Protein AF-A0A077QDJ5-F1 (afdb_monomer_lite)

InterPro domains:
  IPR004925 HpaB/PvcC/4-BUDH [PTHR36117] (2-61)
  IPR009100 Acyl-CoA dehydrogenase/oxidase, N-terminal and middle domain superfamily [SSF56645] (1-58)
  IPR024674 HpaB/PvcC/4-BUDH N-terminal [PF11794] (4-65)

Structure (mmCIF, N/CA/C/O backbone):
data_AF-A0A077QDJ5-F1
#
_entry.id   AF-A0A077QDJ5-F1
#
loop_
_atom_site.group_PDB
_atom_site.id
_atom_site.type_symbol
_atom_site.label_atom_id
_atom_site.label_alt_id
_atom_site.label_comp_id
_atom_site.label_asym_id
_atom_site.label_entity_id
_atom_site.label_seq_id
_atom_site.pdbx_PDB_ins_code
_atom_site.Cartn_x
_atom_site.Cartn_y
_atom_site.Cartn_z
_atom_site.occupancy
_atom_site.B_iso_or_equiv
_atom_site.auth_seq_id
_atom_site.auth_comp_id
_atom_site.auth_asym_id
_atom_site.auth_atom_id
_atom_site.pdbx_PDB_model_num
ATOM 1 N N . MET A 1 1 ? 13.867 -9.672 -6.815 1.00 62.91 1 MET A N 1
ATOM 2 C CA . MET A 1 1 ? 12.560 -10.037 -7.405 1.00 62.91 1 MET A CA 1
ATOM 3 C C . MET A 1 1 ? 11.691 -8.792 -7.361 1.00 62.91 1 MET A C 1
ATOM 5 O O . MET A 1 1 ? 11.726 -8.116 -6.340 1.00 62.91 1 MET A O 1
ATOM 9 N N . ILE A 1 2 ? 11.001 -8.448 -8.449 1.00 78.69 2 ILE A N 1
ATOM 10 C CA . ILE A 1 2 ? 10.102 -7.285 -8.476 1.00 78.69 2 ILE A CA 1
ATOM 11 C C . ILE A 1 2 ? 8.863 -7.621 -7.639 1.00 78.69 2 ILE A C 1
ATOM 13 O O . ILE A 1 2 ? 8.358 -8.741 -7.714 1.00 78.69 2 ILE A O 1
ATOM 17 N N . ARG A 1 3 ? 8.423 -6.686 -6.798 1.00 86.25 3 ARG A N 1
ATOM 18 C CA . ARG A 1 3 ? 7.275 -6.875 -5.907 1.00 86.25 3 ARG A CA 1
ATOM 19 C C . ARG A 1 3 ? 5.982 -6.687 -6.700 1.00 86.25 3 ARG A C 1
ATOM 21 O O . ARG A 1 3 ? 5.839 -5.664 -7.357 1.00 86.25 3 ARG A O 1
ATOM 28 N N . THR A 1 4 ? 5.080 -7.663 -6.638 1.00 94.81 4 THR A N 1
ATOM 29 C CA . THR A 1 4 ? 3.709 -7.548 -7.160 1.00 94.81 4 THR A CA 1
ATOM 30 C C . THR A 1 4 ? 2.820 -6.819 -6.156 1.00 94.81 4 THR A C 1
ATOM 32 O O . THR A 1 4 ? 3.160 -6.737 -4.970 1.00 94.81 4 THR A O 1
ATOM 35 N N . GLY A 1 5 ? 1.663 -6.330 -6.600 1.00 95.81 5 GLY A N 1
ATOM 36 C CA . GLY A 1 5 ? 0.650 -5.753 -5.721 1.00 95.81 5 GLY A CA 1
ATOM 37 C C . GLY A 1 5 ? 0.174 -6.736 -4.649 1.00 95.81 5 GLY A C 1
ATOM 38 O O . GLY A 1 5 ? 0.079 -6.374 -3.478 1.00 95.81 5 GLY A O 1
ATOM 39 N N . GLU A 1 6 ? -0.029 -8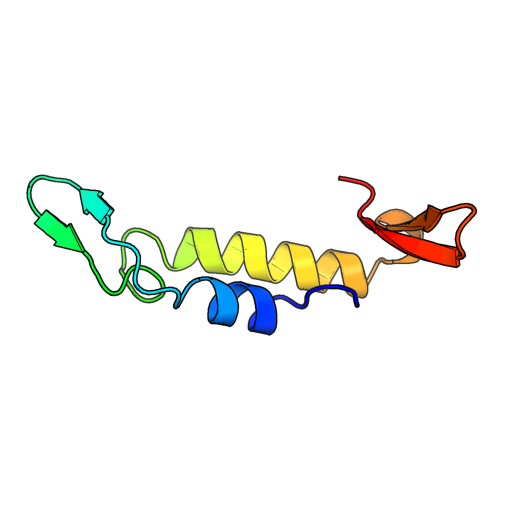.003 -5.017 1.00 96.75 6 GLU A N 1
ATOM 40 C CA . GLU A 1 6 ? -0.381 -9.080 -4.078 1.00 96.75 6 GLU A CA 1
ATOM 41 C C . GLU A 1 6 ? 0.689 -9.262 -2.997 1.00 96.75 6 GLU A C 1
ATOM 43 O O . GLU A 1 6 ? 0.389 -9.205 -1.805 1.00 96.75 6 GLU A O 1
ATOM 48 N N . ARG A 1 7 ? 1.964 -9.368 -3.394 1.00 95.81 7 ARG A N 1
ATOM 49 C CA . ARG A 1 7 ? 3.059 -9.488 -2.428 1.00 95.81 7 ARG A CA 1
ATOM 50 C C . ARG A 1 7 ? 3.173 -8.247 -1.546 1.00 95.81 7 ARG A C 1
ATOM 52 O O . ARG A 1 7 ? 3.508 -8.358 -0.372 1.00 95.81 7 ARG A O 1
ATOM 59 N N . TYR A 1 8 ? 2.879 -7.065 -2.090 1.00 96.06 8 TYR A N 1
ATOM 60 C CA . TYR A 1 8 ? 2.814 -5.847 -1.293 1.00 96.06 8 TYR A CA 1
ATOM 61 C C . TYR A 1 8 ? 1.776 -5.926 -0.175 1.00 96.06 8 TYR A C 1
ATOM 63 O O . TYR A 1 8 ? 2.100 -5.596 0.966 1.00 96.06 8 TYR A O 1
ATOM 71 N N . ILE A 1 9 ? 0.569 -6.389 -0.495 1.00 96.94 9 ILE A N 1
ATOM 72 C CA . ILE A 1 9 ? -0.517 -6.565 0.471 1.00 96.94 9 ILE A CA 1
ATOM 73 C C . ILE A 1 9 ? -0.138 -7.604 1.534 1.00 96.94 9 ILE A C 1
ATOM 75 O O . ILE A 1 9 ? -0.351 -7.356 2.720 1.00 96.94 9 ILE A O 1
ATOM 79 N N . ASP A 1 10 ? 0.466 -8.723 1.135 1.00 96.31 10 ASP A N 1
ATOM 80 C CA . ASP A 1 10 ? 0.870 -9.778 2.067 1.00 96.31 10 ASP A CA 1
ATOM 81 C C . ASP A 1 10 ? 1.956 -9.320 3.042 1.00 96.31 10 ASP A C 1
ATOM 83 O O . ASP A 1 10 ? 1.834 -9.551 4.244 1.00 96.31 10 ASP A O 1
ATOM 87 N N . ASP A 1 11 ? 2.985 -8.608 2.572 1.00 95.25 11 ASP A N 1
ATOM 88 C CA . ASP A 1 11 ? 4.036 -8.115 3.472 1.00 95.25 11 ASP A CA 1
ATOM 89 C C . ASP A 1 11 ? 3.506 -7.052 4.460 1.00 95.25 11 ASP A C 1
ATOM 91 O O . ASP A 1 11 ? 4.150 -6.779 5.471 1.00 95.25 11 ASP A O 1
ATOM 95 N N . LEU A 1 12 ? 2.361 -6.410 4.181 1.00 96.31 12 LEU A N 1
ATOM 96 C CA . LEU A 1 12 ? 1.719 -5.513 5.146 1.00 96.31 12 LEU A CA 1
ATOM 97 C C . LEU A 1 12 ? 1.048 -6.276 6.291 1.00 96.31 12 LEU A C 1
ATOM 99 O O . LEU A 1 12 ? 0.767 -5.676 7.321 1.00 96.31 12 LEU A O 1
ATOM 103 N N . ARG A 1 13 ? 0.828 -7.589 6.188 1.00 95.38 13 ARG A N 1
ATOM 104 C CA . ARG A 1 13 ? 0.324 -8.411 7.300 1.00 95.38 13 ARG A CA 1
ATOM 105 C C . ARG A 1 13 ? 1.448 -8.793 8.269 1.00 95.38 13 ARG A C 1
ATOM 107 O O . ARG A 1 13 ? 1.623 -9.953 8.626 1.00 95.38 13 ARG A O 1
ATOM 114 N N . ASP A 1 14 ? 2.207 -7.799 8.711 1.00 95.31 14 ASP A N 1
ATOM 115 C CA . ASP A 1 14 ? 3.406 -7.952 9.543 1.00 95.31 14 ASP A CA 1
ATOM 116 C C . ASP A 1 14 ? 3.147 -7.852 11.055 1.00 95.31 14 ASP A C 1
ATOM 118 O O . ASP A 1 14 ? 4.080 -7.910 11.855 1.00 95.31 14 ASP A O 1
ATOM 122 N N . GLY A 1 15 ? 1.884 -7.702 11.461 1.00 93.69 15 GLY A N 1
ATOM 123 C CA . GLY A 1 15 ? 1.491 -7.613 12.867 1.00 93.69 15 GLY A CA 1
ATOM 124 C C . GLY A 1 15 ? 1.718 -6.242 13.508 1.00 93.69 15 GLY A C 1
ATOM 125 O O . GLY A 1 15 ? 1.704 -6.141 14.736 1.00 93.69 15 GLY A O 1
ATOM 126 N N . ARG A 1 16 ? 1.925 -5.177 12.720 1.00 94.81 16 ARG A N 1
ATOM 127 C CA . ARG A 1 16 ? 2.012 -3.814 13.265 1.00 94.81 16 ARG A CA 1
ATOM 128 C C . ARG A 1 16 ? 0.701 -3.359 13.913 1.00 94.81 16 ARG A C 1
ATOM 130 O O . ARG A 1 16 ? -0.396 -3.707 13.480 1.00 94.81 16 ARG A O 1
ATOM 137 N N . THR A 1 17 ? 0.845 -2.470 14.887 1.00 96.38 17 THR A N 1
ATOM 138 C CA . THR A 1 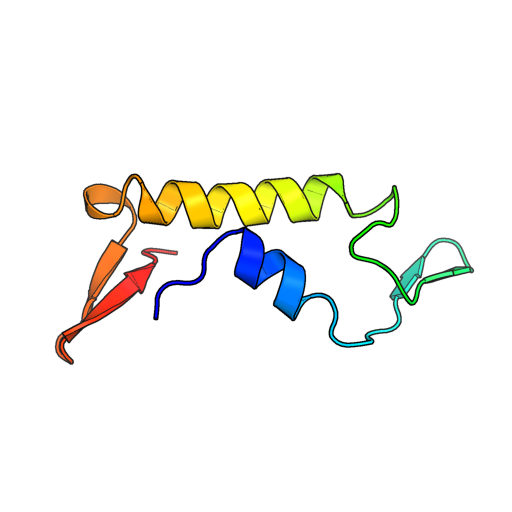17 ? -0.265 -1.861 15.622 1.00 96.38 17 THR A CA 1
ATOM 139 C C . THR A 1 17 ? -0.394 -0.393 15.241 1.00 96.38 17 THR A C 1
ATOM 141 O O . THR A 1 17 ? 0.555 0.375 15.398 1.00 96.38 17 THR A O 1
ATOM 144 N N . ILE A 1 18 ? -1.567 0.005 14.753 1.00 96.00 18 ILE A N 1
ATOM 145 C CA . ILE A 1 18 ? -1.870 1.379 14.348 1.00 96.00 18 ILE A CA 1
ATOM 146 C C . ILE A 1 18 ? -2.841 1.999 15.350 1.00 96.00 18 ILE A C 1
ATOM 148 O O . ILE A 1 18 ? -3.857 1.400 15.685 1.00 96.00 18 ILE A O 1
ATOM 152 N N . PHE A 1 19 ? -2.547 3.218 15.798 1.00 97.06 19 PHE A N 1
ATOM 153 C CA . PHE A 1 19 ? -3.439 4.001 16.649 1.00 97.06 19 PHE A CA 1
ATOM 154 C C . PHE A 1 19 ? -4.116 5.080 15.804 1.00 97.06 19 PHE A C 1
ATOM 156 O O . PHE A 1 19 ? -3.434 5.926 15.225 1.00 97.06 19 PHE A O 1
ATOM 163 N N . ILE A 1 20 ? -5.445 5.058 15.713 1.00 96.12 20 ILE A N 1
ATOM 164 C CA . ILE A 1 20 ? -6.220 6.030 14.930 1.00 96.12 20 ILE A CA 1
ATOM 165 C C . ILE A 1 20 ? -7.530 6.343 15.647 1.00 96.12 20 ILE A C 1
ATOM 167 O O . ILE A 1 20 ? -8.218 5.441 16.099 1.00 96.12 20 ILE A O 1
ATOM 171 N N . ASN A 1 21 ? -7.875 7.627 15.778 1.00 94.88 21 ASN A N 1
ATOM 172 C CA . ASN A 1 21 ? -9.116 8.079 16.428 1.00 94.88 21 ASN A CA 1
ATOM 173 C C . ASN A 1 21 ? -9.348 7.513 17.848 1.00 94.88 21 ASN A C 1
ATOM 175 O O . ASN A 1 21 ? -10.485 7.346 18.271 1.00 94.88 21 ASN A O 1
ATOM 179 N N . GLY A 1 22 ? -8.272 7.227 18.591 1.00 96.31 22 GLY A N 1
ATOM 180 C CA . GLY A 1 22 ? -8.346 6.621 19.927 1.00 96.31 22 GLY A CA 1
ATOM 181 C C . GLY A 1 22 ? -8.516 5.097 19.935 1.00 96.31 22 GLY A C 1
ATOM 182 O O . GLY A 1 22 ? -8.567 4.506 21.010 1.00 96.31 22 GLY A O 1
ATOM 183 N N . GLU A 1 23 ? -8.556 4.456 18.768 1.00 95.50 23 GLU A N 1
ATOM 184 C CA . GLU A 1 23 ? -8.667 3.007 18.614 1.00 95.50 23 GLU A CA 1
ATOM 185 C C . GLU A 1 23 ? -7.322 2.367 18.259 1.00 95.50 23 GLU A C 1
ATOM 187 O O . GLU A 1 23 ? -6.444 2.994 17.657 1.00 95.50 23 GLU A O 1
ATOM 192 N N . VAL A 1 24 ? -7.184 1.091 18.624 1.00 97.06 24 VAL A N 1
ATOM 193 C CA . VAL A 1 24 ? -6.037 0.243 18.289 1.00 97.06 24 VAL A CA 1
ATOM 194 C C . VAL A 1 24 ? -6.442 -0.702 17.162 1.00 97.06 24 VAL A C 1
ATOM 196 O O . VAL A 1 24 ? -7.282 -1.577 17.353 1.00 97.06 24 VAL A O 1
ATOM 199 N N . VAL A 1 25 ? -5.824 -0.544 15.996 1.00 96.50 25 VAL A N 1
ATOM 200 C CA . VAL A 1 25 ? -6.048 -1.367 14.805 1.00 96.50 25 VAL A CA 1
ATOM 201 C C . VAL A 1 25 ? -4.845 -2.279 14.597 1.00 96.50 25 VAL A C 1
ATOM 203 O O . VAL A 1 25 ? -3.733 -1.809 14.356 1.00 96.50 25 VAL A O 1
ATOM 206 N N . THR A 1 26 ? -5.067 -3.589 14.670 1.00 94.94 26 THR A N 1
ATOM 207 C CA . THR A 1 26 ? -4.038 -4.619 14.440 1.00 94.94 26 THR A CA 1
ATOM 208 C C . THR A 1 26 ? -4.146 -5.263 13.057 1.00 94.94 26 THR A C 1
ATOM 210 O O . THR A 1 26 ? -3.135 -5.670 12.494 1.00 94.94 26 THR A O 1
ATOM 213 N N . ASP A 1 27 ? -5.342 -5.286 12.459 1.00 93.88 27 ASP A N 1
ATOM 214 C CA . ASP A 1 27 ? -5.555 -5.684 11.062 1.00 93.88 27 ASP A CA 1
ATOM 215 C C . ASP A 1 27 ? -5.843 -4.457 10.195 1.00 93.88 27 ASP A C 1
ATOM 217 O O . ASP A 1 27 ? -6.985 -4.080 9.934 1.00 93.88 27 ASP A O 1
ATOM 221 N N . HIS A 1 28 ? -4.775 -3.779 9.792 1.00 95.56 28 HIS A N 1
ATOM 222 C CA . HIS A 1 28 ? -4.877 -2.544 9.025 1.00 95.56 28 HIS A CA 1
ATOM 223 C C . HIS A 1 28 ? -5.057 -2.772 7.520 1.00 95.56 28 HIS A C 1
ATOM 225 O O . HIS A 1 28 ? -5.484 -1.851 6.828 1.00 95.56 28 HIS A O 1
ATOM 231 N N . VAL A 1 29 ? -4.751 -3.967 7.007 1.00 97.12 29 VAL A N 1
ATOM 232 C CA . VAL A 1 29 ? -4.810 -4.263 5.568 1.00 97.12 29 VAL A CA 1
ATOM 233 C C . VAL A 1 29 ? -6.248 -4.207 5.058 1.00 97.12 29 VAL A C 1
ATOM 235 O O . VAL A 1 29 ? -6.520 -3.590 4.026 1.00 97.12 29 VAL A O 1
ATOM 238 N N . ASP A 1 30 ? -7.180 -4.769 5.827 1.00 95.31 30 ASP A N 1
ATOM 239 C CA . ASP A 1 30 ? -8.601 -4.817 5.473 1.00 95.31 30 ASP A CA 1
ATOM 240 C C . ASP A 1 30 ? -9.433 -3.695 6.118 1.00 95.31 30 ASP A C 1
ATOM 242 O O . ASP A 1 30 ? -10.616 -3.512 5.800 1.00 95.31 30 ASP A O 1
ATOM 246 N N . HIS A 1 31 ? -8.813 -2.879 6.974 1.00 96.38 31 HIS A N 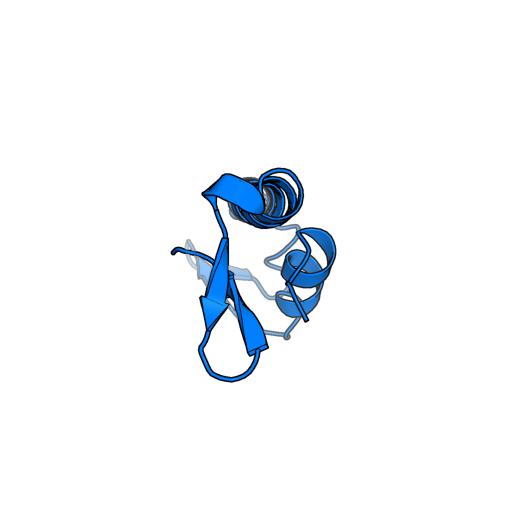1
ATOM 247 C CA . HIS A 1 31 ? -9.492 -1.811 7.696 1.00 96.38 31 HIS A CA 1
ATOM 248 C C . HIS A 1 31 ? -10.049 -0.732 6.741 1.00 96.38 31 HIS A C 1
ATOM 250 O O . HIS A 1 31 ? -9.318 -0.239 5.872 1.00 96.38 31 HIS A O 1
ATOM 256 N N . PRO A 1 32 ? -11.310 -0.273 6.909 1.00 96.31 32 PRO A N 1
ATOM 257 C CA . PRO A 1 32 ? -11.939 0.708 6.018 1.00 96.31 32 PRO A CA 1
ATOM 258 C C . PRO A 1 32 ? -11.143 2.002 5.816 1.00 96.31 32 PRO A C 1
ATOM 260 O O . PRO A 1 32 ? -11.177 2.567 4.725 1.00 96.31 32 PRO A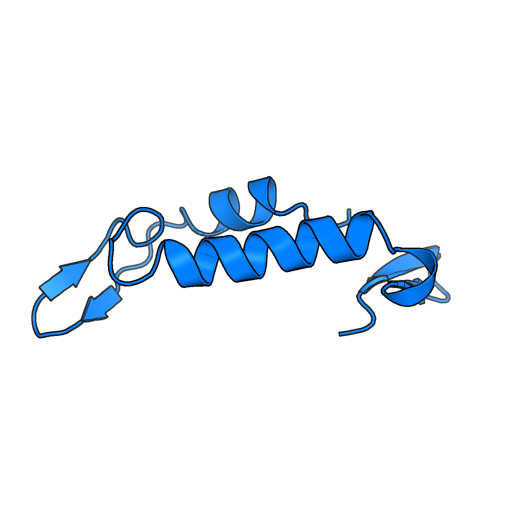 O 1
ATOM 263 N N . ALA A 1 33 ? -10.402 2.442 6.838 1.00 95.94 33 ALA A N 1
ATOM 264 C CA . ALA A 1 33 ? -9.580 3.652 6.769 1.00 95.94 33 ALA A CA 1
ATOM 265 C C . ALA A 1 33 ? -8.353 3.525 5.845 1.00 95.94 33 ALA A C 1
ATOM 267 O O . ALA A 1 33 ? -7.856 4.541 5.366 1.00 95.94 33 ALA A O 1
ATOM 268 N N . PHE A 1 34 ? -7.859 2.308 5.586 1.00 96.75 34 PHE A N 1
ATOM 269 C CA . PHE A 1 34 ? -6.577 2.088 4.900 1.00 96.75 34 PHE A CA 1
ATOM 270 C C . PHE A 1 34 ? -6.697 1.248 3.625 1.00 96.75 34 PHE A C 1
ATOM 272 O O . PHE A 1 34 ? -5.938 1.475 2.681 1.00 96.75 34 PHE A O 1
ATOM 279 N N . ARG A 1 35 ? -7.673 0.329 3.552 1.00 96.88 35 ARG A N 1
ATOM 280 C CA . ARG A 1 35 ? -7.797 -0.672 2.475 1.00 96.88 35 ARG A CA 1
ATOM 281 C C . ARG A 1 35 ? -7.745 -0.089 1.060 1.00 96.88 35 ARG A C 1
ATOM 283 O O . ARG A 1 35 ? -7.189 -0.706 0.159 1.00 96.88 35 ARG A O 1
ATOM 290 N N . ASN A 1 36 ? -8.305 1.103 0.848 1.00 98.12 36 ASN A N 1
ATOM 291 C CA . ASN A 1 36 ? -8.322 1.735 -0.473 1.00 98.12 36 ASN A CA 1
ATOM 292 C C . ASN A 1 36 ? -6.947 2.296 -0.846 1.00 98.12 36 ASN A C 1
ATOM 294 O O . ASN A 1 36 ? -6.479 2.063 -1.953 1.00 98.12 36 ASN A O 1
ATOM 298 N N . THR A 1 37 ? -6.276 2.977 0.083 1.00 97.56 37 THR A N 1
ATOM 299 C CA . THR A 1 37 ? -4.919 3.499 -0.129 1.00 97.5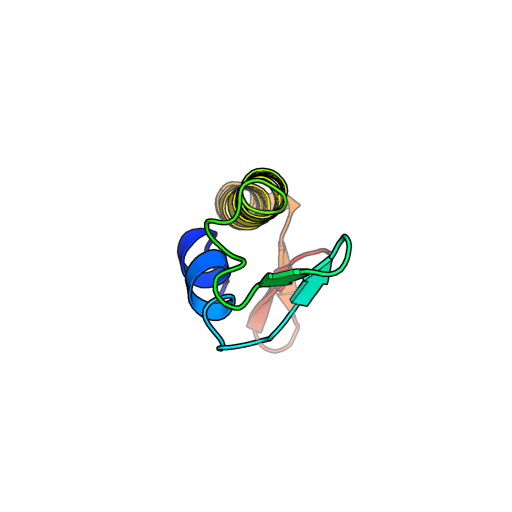6 37 THR A CA 1
ATOM 300 C C . THR A 1 37 ? -3.928 2.365 -0.368 1.00 97.56 37 THR A C 1
ATOM 302 O O . THR A 1 37 ? -3.125 2.440 -1.294 1.00 97.56 37 THR A O 1
ATOM 305 N N . ILE A 1 38 ? -4.034 1.284 0.410 1.00 97.62 38 ILE A N 1
ATOM 306 C CA . ILE A 1 38 ? -3.227 0.071 0.236 1.00 97.62 38 ILE A CA 1
ATOM 307 C C . ILE A 1 38 ? -3.435 -0.510 -1.169 1.00 97.62 38 ILE A C 1
ATOM 309 O O . ILE A 1 38 ? -2.465 -0.743 -1.884 1.00 97.62 38 ILE A O 1
ATOM 313 N N . ARG A 1 39 ? -4.685 -0.667 -1.619 1.00 97.75 39 ARG A N 1
ATOM 314 C CA . ARG A 1 39 ? -4.981 -1.155 -2.978 1.00 97.75 39 ARG A CA 1
ATOM 315 C C . ARG A 1 39 ? -4.447 -0.235 -4.074 1.00 97.75 39 ARG A C 1
ATOM 317 O O . ARG A 1 39 ? -3.942 -0.731 -5.073 1.00 97.75 39 ARG A O 1
ATOM 324 N N . SER A 1 40 ? -4.498 1.084 -3.893 1.00 97.94 40 SER A N 1
ATOM 325 C CA . SER A 1 40 ? -3.919 2.025 -4.860 1.00 97.94 40 SER A CA 1
ATOM 326 C C . SER A 1 40 ? -2.407 1.841 -5.014 1.00 97.94 40 SER A C 1
ATOM 328 O O . SER A 1 40 ? -1.899 1.891 -6.131 1.00 97.94 40 SER A O 1
ATOM 330 N N . VAL A 1 41 ? -1.687 1.591 -3.916 1.00 96.56 41 VAL A N 1
ATOM 331 C CA . VAL A 1 41 ? -0.242 1.312 -3.958 1.00 96.56 41 VAL A CA 1
ATOM 332 C C . VAL A 1 41 ? 0.040 -0.077 -4.537 1.00 96.56 41 VAL A C 1
ATOM 334 O O . VAL A 1 41 ? 0.965 -0.222 -5.331 1.00 96.56 41 VAL A O 1
ATOM 337 N N . ALA A 1 42 ? -0.776 -1.084 -4.212 1.00 96.94 42 ALA A N 1
ATOM 338 C CA . ALA A 1 42 ? -0.684 -2.412 -4.821 1.00 96.94 42 ALA A CA 1
ATOM 339 C C . ALA A 1 42 ? -0.804 -2.335 -6.354 1.00 96.94 42 ALA A C 1
ATOM 341 O O . ALA A 1 42 ? 0.054 -2.846 -7.069 1.00 96.94 42 ALA A O 1
ATOM 342 N N . ASN A 1 43 ? -1.794 -1.589 -6.851 1.00 96.50 43 ASN A N 1
ATOM 343 C CA . ASN A 1 43 ? -1.990 -1.373 -8.283 1.00 96.50 43 ASN A CA 1
ATOM 344 C C . ASN A 1 43 ? -0.806 -0.648 -8.939 1.00 96.50 43 ASN A C 1
ATOM 346 O O . ASN A 1 43 ? -0.530 -0.878 -10.111 1.00 96.50 43 ASN A O 1
ATOM 350 N N . LEU A 1 44 ? -0.095 0.222 -8.210 1.00 94.25 44 LEU A N 1
ATOM 351 C CA . LEU A 1 44 ? 1.114 0.861 -8.731 1.00 94.25 44 LEU A CA 1
ATOM 352 C C . LEU A 1 44 ? 2.236 -0.162 -8.952 1.00 94.25 44 LEU A C 1
ATOM 354 O O . LEU A 1 44 ? 2.917 -0.081 -9.969 1.00 94.25 44 LEU A O 1
ATOM 358 N N . TYR A 1 45 ? 2.411 -1.132 -8.051 1.00 94.19 45 TYR A N 1
ATOM 359 C CA . TYR A 1 45 ? 3.373 -2.219 -8.255 1.00 94.19 45 TYR A CA 1
ATOM 360 C C . TYR A 1 45 ? 3.032 -3.058 -9.490 1.00 94.19 45 TYR A C 1
ATOM 362 O O . TYR A 1 45 ? 3.913 -3.344 -10.302 1.00 94.19 45 TYR A O 1
ATOM 370 N N . ASP A 1 46 ? 1.756 -3.398 -9.674 1.00 95.00 46 ASP A N 1
ATOM 371 C CA . ASP A 1 46 ? 1.314 -4.152 -10.851 1.00 95.00 46 ASP A CA 1
ATOM 372 C C . ASP A 1 46 ? 1.499 -3.335 -12.142 1.00 95.00 46 ASP A C 1
ATOM 374 O O . ASP A 1 46 ? 2.043 -3.840 -13.124 1.00 95.00 46 ASP A O 1
ATOM 378 N N . TYR A 1 47 ? 1.175 -2.039 -12.111 1.00 93.75 47 TYR A N 1
ATOM 379 C CA . 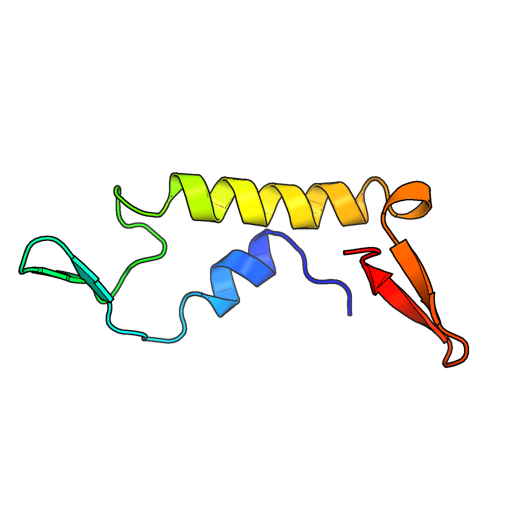TYR A 1 47 ? 1.404 -1.113 -13.224 1.00 93.75 47 TYR A CA 1
ATOM 380 C C . TYR A 1 47 ? 2.890 -0.997 -13.587 1.00 93.75 47 TYR A C 1
ATOM 382 O O . TYR A 1 47 ? 3.254 -0.962 -14.762 1.00 93.75 47 TYR A O 1
ATOM 390 N N . GLN A 1 48 ? 3.779 -0.950 -12.593 1.00 91.00 48 GLN A N 1
ATOM 391 C CA . GLN A 1 48 ? 5.220 -0.921 -12.835 1.00 91.00 48 GLN A CA 1
ATOM 392 C C . GLN A 1 48 ? 5.687 -2.177 -13.581 1.00 91.00 48 GLN A C 1
ATOM 394 O O . GLN A 1 48 ? 6.526 -2.070 -14.474 1.00 91.00 48 GLN A O 1
ATOM 399 N N . ILE A 1 49 ? 5.154 -3.351 -13.228 1.00 90.62 49 ILE A N 1
ATOM 400 C CA . ILE A 1 49 ? 5.464 -4.619 -13.903 1.00 90.62 49 ILE A CA 1
ATOM 401 C C . ILE A 1 49 ? 4.939 -4.610 -15.342 1.00 90.62 49 ILE A C 1
ATOM 403 O O . ILE A 1 49 ? 5.677 -4.983 -16.253 1.00 90.62 49 ILE A O 1
ATOM 407 N N . GLU A 1 50 ? 3.700 -4.160 -15.555 1.00 92.81 50 GLU A N 1
ATOM 408 C CA . GLU A 1 50 ? 3.084 -4.072 -16.885 1.00 92.81 50 GLU A CA 1
ATOM 409 C C . GLU A 1 50 ? 3.824 -3.089 -17.808 1.00 92.81 50 GLU A C 1
ATOM 411 O O . GLU A 1 50 ? 3.986 -3.346 -19.001 1.00 92.81 50 GLU A O 1
ATOM 416 N N . HIS A 1 51 ? 4.348 -1.997 -17.248 1.00 92.12 51 HIS A N 1
ATOM 417 C CA . HIS A 1 51 ? 5.057 -0.939 -17.973 1.00 92.12 51 HIS A CA 1
ATOM 418 C C . HIS A 1 51 ? 6.550 -0.884 -17.627 1.00 92.12 51 HIS A C 1
ATOM 420 O O . HIS A 1 51 ? 7.136 0.192 -17.454 1.00 92.12 51 HIS A O 1
ATOM 426 N N . ALA A 1 52 ? 7.183 -2.055 -17.518 1.00 87.44 52 ALA A N 1
ATOM 427 C CA . ALA A 1 52 ? 8.582 -2.193 -17.111 1.00 87.44 52 ALA A CA 1
ATOM 428 C C . ALA A 1 52 ? 9.592 -1.523 -18.065 1.00 87.44 52 ALA A C 1
ATOM 430 O O . ALA A 1 52 ? 10.747 -1.328 -17.690 1.00 87.44 52 ALA A O 1
ATOM 431 N N . ASP A 1 53 ? 9.189 -1.180 -19.290 1.00 88.12 53 ASP A N 1
ATOM 432 C CA . ASP A 1 53 ? 9.976 -0.400 -20.251 1.00 88.12 53 ASP A CA 1
ATOM 433 C C . ASP A 1 53 ? 10.096 1.083 -19.859 1.00 88.12 53 ASP A C 1
ATOM 435 O O . ASP A 1 53 ? 11.101 1.720 -20.166 1.00 88.12 53 ASP A O 1
ATOM 439 N N . ARG A 1 54 ? 9.087 1.627 -19.166 1.00 88.31 54 ARG A N 1
ATOM 440 C CA . ARG A 1 54 ? 9.019 3.042 -18.752 1.00 88.31 54 ARG A CA 1
ATOM 441 C C . ARG A 1 54 ? 9.273 3.248 -17.268 1.00 88.31 54 ARG A C 1
ATOM 443 O O . ARG A 1 54 ? 9.748 4.305 -16.868 1.00 88.31 54 ARG A O 1
ATOM 450 N N . MET A 1 55 ? 8.918 2.257 -16.458 1.00 86.62 55 MET A N 1
ATOM 451 C CA . MET A 1 55 ? 8.877 2.371 -15.000 1.00 86.62 55 MET A CA 1
ATOM 452 C C . MET A 1 55 ? 10.041 1.660 -14.306 1.00 86.62 55 MET A C 1
ATOM 454 O O . MET A 1 55 ? 10.153 1.739 -13.083 1.00 86.62 55 MET A O 1
ATOM 458 N N . MET A 1 56 ? 10.903 0.959 -15.050 1.00 85.56 56 MET A N 1
ATOM 459 C CA . MET A 1 56 ? 12.029 0.220 -14.486 1.00 85.56 56 MET A CA 1
ATOM 460 C C . MET A 1 56 ? 13.293 0.368 -15.321 1.00 85.56 56 MET A C 1
ATOM 462 O O . MET A 1 56 ? 13.246 0.533 -16.537 1.00 85.56 56 MET A O 1
ATOM 466 N N . PHE A 1 57 ? 14.439 0.207 -14.670 1.00 86.19 57 PHE A N 1
ATOM 467 C CA . PHE A 1 57 ? 15.734 0.167 -15.337 1.00 86.19 57 PHE A CA 1
ATOM 468 C C . PHE A 1 57 ? 16.613 -0.953 -14.782 1.00 86.19 57 PHE A C 1
ATOM 470 O O . PHE A 1 57 ? 16.348 -1.522 -13.720 1.00 86.19 57 PHE A O 1
ATOM 477 N N . MET A 1 58 ? 17.639 -1.310 -15.551 1.00 85.62 58 MET A N 1
ATOM 478 C CA . MET A 1 58 ? 18.646 -2.284 -15.146 1.00 85.62 58 MET A CA 1
ATOM 479 C C . MET A 1 58 ? 19.799 -1.557 -14.467 1.00 85.62 58 MET A C 1
ATOM 481 O O . MET A 1 58 ? 20.344 -0.605 -15.023 1.00 85.62 58 MET A O 1
ATOM 485 N N . THR A 1 59 ? 20.186 -2.015 -13.283 1.00 85.81 59 THR A N 1
ATOM 486 C CA . THR A 1 59 ? 21.433 -1.580 -12.652 1.00 85.81 59 THR A CA 1
ATOM 487 C C . THR A 1 59 ? 22.631 -2.256 -13.312 1.00 85.81 59 THR A C 1
ATOM 489 O O . THR A 1 59 ? 22.494 -3.305 -13.945 1.00 85.81 59 THR A O 1
ATOM 492 N N . GLU A 1 60 ? 23.829 -1.705 -13.108 1.00 84.56 60 GLU A N 1
ATOM 493 C CA . GLU A 1 60 ? 25.087 -2.309 -13.579 1.00 84.56 60 GLU A CA 1
ATOM 494 C C . GLU A 1 60 ? 25.303 -3.732 -13.037 1.00 84.56 60 GLU A C 1
ATOM 496 O O . GLU A 1 60 ? 25.897 -4.575 -13.702 1.00 84.56 60 GLU A O 1
ATOM 501 N N . ALA A 1 61 ? 24.748 -4.035 -11.860 1.00 86.00 61 ALA A N 1
ATOM 502 C CA . ALA A 1 61 ? 24.769 -5.364 -11.253 1.00 86.00 61 ALA A CA 1
ATOM 503 C C . ALA A 1 61 ? 23.753 -6.353 -11.869 1.00 86.00 61 ALA A C 1
ATOM 505 O O . ALA A 1 61 ? 23.620 -7.474 -11.383 1.00 86.00 61 ALA A O 1
ATOM 506 N N . GLY A 1 62 ? 23.002 -5.950 -12.900 1.00 81.69 62 GLY A N 1
ATOM 507 C CA . GLY A 1 62 ? 22.018 -6.797 -13.576 1.00 81.69 62 GLY A CA 1
ATOM 508 C C . GLY A 1 62 ? 20.668 -6.913 -12.861 1.00 81.69 62 GLY A C 1
ATOM 509 O O . GLY A 1 62 ? 19.862 -7.770 -13.219 1.00 81.69 62 GLY A O 1
ATOM 510 N N . ASN A 1 63 ? 20.382 -6.059 -11.873 1.00 82.00 63 ASN A N 1
ATOM 511 C CA . ASN A 1 63 ? 19.095 -6.066 -11.176 1.00 82.00 63 ASN A CA 1
ATOM 512 C C . ASN A 1 63 ? 18.103 -5.112 -11.849 1.00 82.00 63 ASN A C 1
ATOM 514 O O . ASN A 1 63 ? 18.446 -3.970 -12.144 1.00 82.00 63 ASN A O 1
ATOM 518 N N . ARG A 1 64 ? 16.855 -5.556 -12.038 1.00 80.00 64 ARG A N 1
ATOM 519 C CA . ARG A 1 64 ? 15.751 -4.686 -12.469 1.00 80.00 64 ARG A CA 1
ATOM 520 C C . ARG A 1 64 ? 15.164 -3.975 -11.250 1.00 80.00 64 ARG A C 1
ATOM 522 O O . ARG A 1 64 ? 14.696 -4.650 -10.332 1.00 80.00 64 ARG A O 1
ATOM 529 N N . ILE A 1 65 ? 15.184 -2.645 -11.250 1.00 82.19 65 ILE A N 1
ATOM 530 C CA . ILE A 1 65 ? 14.656 -1.816 -10.158 1.00 82.19 65 ILE A CA 1
ATOM 531 C C . ILE A 1 65 ? 13.649 -0.783 -10.669 1.00 82.19 65 ILE A C 1
ATOM 533 O O . ILE A 1 65 ? 13.707 -0.377 -11.830 1.00 82.19 65 ILE A O 1
ATOM 537 N N . SER A 1 66 ? 12.714 -0.399 -9.793 1.00 79.12 66 SER A N 1
ATOM 538 C CA . SER A 1 66 ? 11.748 0.679 -10.040 1.00 79.12 66 SER A CA 1
ATOM 539 C C . SER A 1 66 ? 12.475 2.010 -10.235 1.00 79.12 66 SER A C 1
ATOM 541 O O . SER A 1 66 ? 13.482 2.272 -9.579 1.00 79.12 66 SER A O 1
ATOM 543 N N . LEU A 1 67 ? 11.955 2.846 -11.134 1.00 75.38 67 LEU A N 1
ATOM 544 C CA . LEU A 1 67 ? 12.446 4.205 -11.375 1.00 75.38 67 LEU A CA 1
ATOM 545 C C . LEU A 1 67 ? 12.165 5.159 -10.194 1.00 75.38 67 LEU A C 1
ATOM 547 O O . LEU A 1 67 ? 12.810 6.201 -10.091 1.00 75.38 67 LEU A O 1
ATOM 551 N N . TYR A 1 68 ? 11.236 4.782 -9.308 1.00 60.91 68 TYR A N 1
ATOM 552 C CA . TYR A 1 68 ? 10.802 5.531 -8.123 1.00 60.91 68 TYR A CA 1
ATOM 553 C C . TYR A 1 68 ? 10.773 4.655 -6.872 1.00 60.91 68 TYR A C 1
ATOM 555 O O . TYR A 1 68 ? 10.420 3.456 -7.010 1.00 60.91 68 TYR A O 1
#

Secondary structure (DSSP, 8-state):
-PPPHHHHHHHT-S---EEETTEEES--SS-TTTHHHHHHHHHHHHHHHHTHHHHEEE-TTS-EEE--

Foldseek 3Di:
DQAALVNLLVVVLVQDWDADPNDIDRPQCPDPVCVVVSSVVNVVSNVCVVPVVPQWDADPVRDIDGPD

Sequence (68 aa):
MIRTGERYIDDLRDGRTIFINGEVVTDHVDHPAFRNTIRSVANLYDYQIEHADRMMFMTEAGNRISLY

Radius of gyration: 15.04 Å; chains: 1; bounding box: 37×18×40 Å

Organism: NCBI:txid1379677

pLDDT: mean 91.53, std 7.66, range [60.91, 98.12]